Protein AF-A0A9D3VAI2-F1 (afdb_monomer_lite)

Foldseek 3Di:
DDDDDDPPPPPDDDDDDDDFDWDADPNAIDTQAFEWEAEPVRDIDTDDDPGDDPVVVCVLCDPPKDKDWDWDWDWDCDPNDTDTDTHTHYIYIYDD

pLDDT: mean 82.68, std 12.48, range [38.78, 95.5]

Structure (mmCIF, N/CA/C/O backbone):
data_AF-A0A9D3VAI2-F1
#
_entry.id   AF-A0A9D3VAI2-F1
#
loop_
_atom_site.group_PDB
_atom_site.id
_atom_site.type_symbol
_atom_site.label_atom_id
_atom_site.label_alt_id
_atom_site.label_comp_id
_atom_site.label_asym_id
_atom_site.label_entity_id
_atom_site.label_seq_id
_atom_site.pdbx_PDB_ins_code
_atom_site.Cartn_x
_atom_site.Cartn_y
_atom_site.Cartn_z
_atom_site.occupancy
_atom_site.B_iso_or_equiv
_atom_site.auth_seq_id
_atom_site.auth_comp_id
_atom_site.auth_asym_id
_atom_site.auth_atom_id
_atom_site.pdbx_PDB_model_num
ATOM 1 N N . MET A 1 1 ? -17.456 55.998 -7.821 1.00 43.09 1 MET A N 1
ATOM 2 C CA . MET A 1 1 ? -16.683 54.958 -7.109 1.00 43.09 1 MET A CA 1
ATOM 3 C C . MET A 1 1 ? -17.224 53.614 -7.586 1.00 43.09 1 MET A C 1
ATOM 5 O O . MET A 1 1 ? -18.394 53.354 -7.353 1.00 43.09 1 MET A O 1
ATOM 9 N N . LEU A 1 2 ? -16.465 52.848 -8.375 1.00 38.78 2 LEU A N 1
ATOM 10 C CA . LEU A 1 2 ? -16.902 51.539 -8.892 1.00 38.78 2 LEU A CA 1
ATOM 11 C C . LEU A 1 2 ? -16.571 50.445 -7.859 1.00 38.78 2 LEU A C 1
ATOM 13 O O . LEU A 1 2 ? -15.479 50.500 -7.286 1.00 38.78 2 LEU A O 1
ATOM 17 N N . PRO A 1 3 ? -17.460 49.469 -7.597 1.00 45.22 3 PRO A N 1
ATOM 18 C CA . PRO A 1 3 ? -17.153 48.370 -6.689 1.00 45.22 3 PRO A CA 1
ATOM 19 C C . PRO A 1 3 ? -16.098 47.445 -7.311 1.00 45.22 3 PRO A C 1
ATOM 21 O O . PRO A 1 3 ? -16.198 47.060 -8.475 1.00 45.22 3 PRO A O 1
ATOM 24 N N . LYS A 1 4 ? -15.070 47.092 -6.530 1.00 51.50 4 LYS A N 1
ATOM 25 C CA . LYS A 1 4 ? -14.086 46.073 -6.914 1.00 51.50 4 LYS A CA 1
ATOM 26 C C . LYS A 1 4 ? -14.771 44.708 -6.900 1.00 51.50 4 LYS A C 1
ATOM 28 O O . LYS A 1 4 ? -15.261 44.269 -5.864 1.00 51.50 4 LYS A O 1
ATOM 33 N N . GLN A 1 5 ? -14.797 44.054 -8.053 1.00 54.00 5 GLN A N 1
ATOM 34 C CA . GLN A 1 5 ? -15.247 42.679 -8.190 1.00 54.00 5 GLN A CA 1
ATOM 35 C C . GLN A 1 5 ? -14.145 41.770 -7.635 1.00 54.00 5 GLN A C 1
ATOM 37 O O . GLN A 1 5 ? -13.066 41.673 -8.215 1.00 54.00 5 GLN A O 1
ATOM 42 N N . PHE A 1 6 ? -14.382 41.163 -6.472 1.00 55.81 6 PHE A N 1
ATOM 43 C CA . PHE A 1 6 ? -13.490 40.140 -5.938 1.00 55.81 6 PHE A CA 1
ATOM 44 C C . PHE A 1 6 ? -13.666 38.881 -6.789 1.00 55.81 6 PHE A C 1
ATOM 46 O O . PHE A 1 6 ? -14.733 38.272 -6.807 1.00 55.81 6 PHE A O 1
ATOM 53 N N . SER A 1 7 ? -12.639 38.532 -7.556 1.00 56.62 7 SER A N 1
ATOM 54 C CA . SER A 1 7 ? -12.563 37.257 -8.259 1.00 56.62 7 SER A CA 1
ATOM 55 C C . SER A 1 7 ? -12.518 36.128 -7.230 1.00 56.62 7 SER A C 1
ATOM 57 O O . SER A 1 7 ? -11.593 36.088 -6.419 1.00 56.62 7 SER A O 1
ATOM 59 N N . ASN A 1 8 ? -13.494 35.218 -7.271 1.00 55.62 8 ASN A N 1
ATOM 60 C CA . ASN A 1 8 ? -13.442 33.955 -6.538 1.00 55.62 8 ASN A CA 1
ATOM 61 C C . ASN A 1 8 ? -12.245 33.155 -7.058 1.00 55.62 8 ASN A C 1
ATOM 63 O O . ASN A 1 8 ? -12.306 32.563 -8.134 1.00 55.62 8 ASN A O 1
ATOM 67 N N . ILE A 1 9 ? -11.139 33.183 -6.320 1.00 57.66 9 ILE A N 1
ATOM 68 C CA . ILE A 1 9 ? -9.999 32.316 -6.588 1.00 57.66 9 ILE A CA 1
ATOM 69 C C . ILE A 1 9 ? -10.382 30.966 -5.990 1.00 57.66 9 ILE A C 1
ATOM 71 O O . ILE A 1 9 ? -10.392 30.806 -4.773 1.00 57.66 9 ILE A O 1
ATOM 75 N N . THR A 1 10 ? -10.793 30.019 -6.828 1.00 63.12 10 THR A N 1
ATOM 76 C CA . THR A 1 10 ? -10.963 28.632 -6.393 1.00 63.12 10 THR A CA 1
ATOM 77 C C . THR A 1 10 ? -9.577 28.119 -6.019 1.00 63.12 10 THR A C 1
ATOM 79 O O . THR A 1 10 ? -8.755 27.874 -6.903 1.00 63.12 10 THR A O 1
ATOM 82 N N . GLU A 1 11 ? -9.275 28.032 -4.724 1.00 65.56 11 GLU A N 1
ATOM 83 C CA . GLU A 1 11 ? -8.023 27.439 -4.261 1.00 65.56 11 GLU A CA 1
ATOM 84 C C . GLU A 1 11 ? -7.969 25.989 -4.751 1.00 65.56 11 GLU A C 1
ATOM 86 O O . GLU A 1 11 ? -8.857 25.181 -4.473 1.00 65.56 11 GLU A O 1
ATOM 91 N N . ALA A 1 12 ? -6.953 25.666 -5.551 1.00 72.50 12 ALA A N 1
ATOM 92 C CA . ALA A 1 12 ? -6.723 24.303 -5.995 1.00 72.50 12 ALA A CA 1
ATOM 93 C C . ALA A 1 12 ? -6.355 23.464 -4.768 1.00 72.50 12 ALA A C 1
ATOM 95 O O . ALA A 1 12 ? -5.278 23.641 -4.203 1.00 72.50 12 ALA A O 1
ATOM 96 N N . VAL A 1 13 ? -7.249 22.567 -4.348 1.00 74.94 13 VAL A N 1
ATOM 97 C CA . VAL A 1 13 ? -6.961 21.610 -3.275 1.00 74.94 13 VAL A CA 1
ATOM 98 C C . VAL A 1 13 ? -5.864 20.668 -3.781 1.00 74.94 13 VAL A C 1
ATOM 100 O O . VAL A 1 13 ? -6.094 19.966 -4.769 1.00 74.94 13 VAL A O 1
ATOM 103 N N . PRO A 1 14 ? -4.670 20.635 -3.160 1.00 67.31 14 PRO A N 1
ATOM 104 C CA . PRO A 1 14 ? -3.613 19.730 -3.585 1.00 67.31 14 PRO A CA 1
ATOM 105 C C . PRO A 1 14 ? -4.070 18.280 -3.403 1.00 67.31 14 PRO A C 1
ATOM 107 O O . PRO A 1 14 ? -4.276 17.818 -2.283 1.00 67.31 14 PRO A O 1
ATOM 110 N N . SER A 1 15 ? -4.239 17.557 -4.507 1.00 74.25 15 SER A N 1
ATOM 111 C CA . SER A 1 15 ? -4.580 16.135 -4.501 1.00 74.25 15 SER A CA 1
ATOM 112 C C . SER A 1 15 ? -3.325 15.294 -4.727 1.00 74.25 15 SER A C 1
ATOM 114 O O . SER A 1 15 ? -2.654 15.446 -5.749 1.00 74.25 15 SER A O 1
ATOM 116 N N . GLY A 1 16 ? -3.020 14.387 -3.800 1.00 70.62 16 GLY A N 1
ATOM 117 C CA . GLY A 1 16 ? -2.007 13.347 -3.986 1.00 70.62 16 GLY A CA 1
ATOM 118 C C . GLY A 1 16 ? -2.649 12.031 -4.424 1.00 70.62 16 GLY A C 1
ATOM 119 O O . GLY A 1 16 ? -3.708 11.666 -3.921 1.00 70.62 16 GLY A O 1
ATOM 120 N N . SER A 1 17 ? -2.012 11.306 -5.345 1.00 75.19 17 SER A N 1
ATOM 121 C CA . SER A 1 17 ? -2.395 9.933 -5.695 1.00 75.19 17 SER A CA 1
ATOM 122 C C . SER A 1 17 ? -1.340 8.962 -5.175 1.00 75.19 17 SER A C 1
ATOM 124 O O . SER A 1 17 ? -0.144 9.162 -5.392 1.00 75.19 17 SER A O 1
ATOM 126 N N . LEU A 1 18 ? -1.783 7.912 -4.484 1.00 79.62 18 LEU A N 1
ATOM 127 C CA . LEU A 1 18 ? -0.923 6.855 -3.968 1.00 79.62 18 LEU A CA 1
ATOM 128 C C . LEU A 1 18 ? -1.054 5.607 -4.842 1.00 79.62 18 LEU A C 1
ATOM 130 O O . LEU A 1 18 ? -2.117 4.996 -4.907 1.00 79.62 18 LEU A O 1
ATOM 134 N N . SER A 1 19 ? 0.042 5.204 -5.484 1.00 82.56 19 SER A N 1
ATOM 135 C CA . SER A 1 19 ? 0.113 3.945 -6.234 1.00 82.56 19 SER A CA 1
ATOM 136 C C . SER A 1 19 ? 0.720 2.834 -5.378 1.00 82.56 19 SER A C 1
ATOM 138 O O . SER A 1 19 ? 1.862 2.937 -4.929 1.00 82.56 19 SER A O 1
ATOM 140 N N . ILE A 1 20 ? -0.028 1.747 -5.181 1.00 84.62 20 ILE A N 1
ATOM 141 C CA . ILE A 1 20 ? 0.432 0.558 -4.455 1.00 84.62 20 ILE A CA 1
ATOM 142 C C . ILE A 1 20 ? 0.891 -0.476 -5.480 1.00 84.62 20 ILE A C 1
ATOM 144 O O . ILE A 1 20 ? 0.110 -0.945 -6.305 1.00 84.62 20 ILE A O 1
ATOM 148 N N . SER A 1 21 ? 2.176 -0.823 -5.443 1.00 85.25 21 SER A N 1
ATOM 149 C CA . SER A 1 21 ? 2.744 -1.804 -6.372 1.00 85.25 21 SER A CA 1
ATOM 150 C C . SER A 1 21 ? 2.266 -3.226 -6.062 1.00 85.25 21 SER A C 1
ATOM 152 O O . SER A 1 21 ? 1.941 -3.555 -4.921 1.00 85.25 21 SER A O 1
ATOM 154 N N . THR A 1 22 ? 2.278 -4.085 -7.080 1.00 87.75 22 THR A N 1
ATOM 155 C CA . THR A 1 22 ? 1.980 -5.521 -6.969 1.00 87.75 22 THR A CA 1
ATOM 156 C C . THR A 1 22 ? 3.255 -6.318 -7.235 1.00 87.75 22 THR A C 1
ATOM 158 O O . THR A 1 22 ? 4.048 -5.942 -8.096 1.00 87.75 22 THR A O 1
ATOM 161 N N . VAL A 1 23 ? 3.458 -7.408 -6.501 1.00 87.19 23 VAL A N 1
ATOM 162 C CA . VAL A 1 23 ? 4.529 -8.389 -6.716 1.00 87.19 23 VAL A CA 1
ATOM 163 C C . VAL A 1 23 ? 3.887 -9.711 -7.126 1.00 87.19 23 VAL A C 1
ATOM 165 O O . VAL A 1 23 ? 2.868 -10.103 -6.555 1.00 87.19 23 VAL A O 1
ATOM 168 N N . VAL A 1 24 ? 4.473 -10.390 -8.112 1.00 85.62 24 VAL A N 1
ATOM 169 C CA . VAL A 1 24 ? 4.024 -11.703 -8.591 1.00 85.62 24 VAL A CA 1
ATOM 170 C C . VAL A 1 24 ? 5.071 -12.743 -8.208 1.00 85.62 24 VAL A C 1
ATOM 172 O O . VAL A 1 24 ? 6.194 -12.680 -8.699 1.00 85.62 24 VAL A O 1
ATOM 175 N N . ASN A 1 25 ? 4.689 -13.694 -7.355 1.00 80.06 25 ASN A N 1
ATOM 176 C CA . ASN A 1 25 ? 5.516 -14.837 -6.964 1.00 80.06 25 ASN A CA 1
ATOM 177 C C . ASN A 1 25 ? 4.751 -16.121 -7.293 1.00 80.06 25 ASN A C 1
ATOM 179 O O . ASN A 1 25 ? 3.602 -16.239 -6.880 1.00 80.06 25 ASN A O 1
ATOM 183 N N . ASP A 1 26 ? 5.362 -17.066 -8.012 1.00 78.94 26 ASP A N 1
ATOM 184 C CA . ASP A 1 26 ? 4.795 -18.398 -8.294 1.00 78.94 26 ASP A CA 1
ATOM 185 C C . ASP A 1 26 ? 3.318 -18.371 -8.736 1.00 78.94 26 ASP A C 1
ATOM 187 O O . ASP A 1 26 ? 2.472 -19.103 -8.225 1.00 78.94 26 ASP A O 1
ATOM 191 N N . ASN A 1 27 ? 2.994 -17.489 -9.690 1.00 81.75 27 ASN A N 1
ATOM 192 C CA . ASN A 1 27 ? 1.640 -17.255 -10.215 1.00 81.75 27 ASN A CA 1
ATOM 193 C C . ASN A 1 27 ? 0.632 -16.589 -9.253 1.00 81.75 27 ASN A C 1
ATOM 195 O O . ASN A 1 27 ? -0.527 -16.400 -9.622 1.00 81.75 27 ASN A O 1
ATOM 199 N N . ILE A 1 28 ? 1.054 -16.180 -8.056 1.00 81.69 28 ILE A N 1
ATOM 200 C CA . ILE A 1 28 ? 0.233 -15.452 -7.085 1.00 81.69 28 ILE A CA 1
ATOM 201 C C . ILE A 1 28 ? 0.639 -13.975 -7.082 1.00 81.69 28 ILE A C 1
ATOM 203 O O . ILE A 1 28 ? 1.766 -13.611 -6.740 1.00 81.69 28 ILE A O 1
ATOM 207 N N . ALA A 1 29 ? -0.305 -13.106 -7.445 1.00 87.25 29 ALA A N 1
ATOM 208 C CA . ALA A 1 29 ? -0.163 -11.659 -7.321 1.00 87.25 29 ALA A CA 1
ATOM 209 C C . ALA A 1 29 ? -0.543 -11.203 -5.905 1.00 87.25 29 ALA A C 1
ATOM 211 O O . ALA A 1 29 ? -1.554 -11.639 -5.353 1.00 87.25 29 ALA A O 1
ATOM 212 N N . ARG A 1 30 ? 0.256 -10.306 -5.325 1.00 88.38 30 ARG A N 1
ATOM 213 C CA . ARG A 1 30 ? 0.082 -9.781 -3.963 1.00 88.38 30 ARG A CA 1
ATOM 214 C C . ARG A 1 30 ? 0.583 -8.346 -3.865 1.00 88.38 30 ARG A C 1
ATOM 216 O O . ARG A 1 30 ? 1.447 -7.933 -4.634 1.00 88.38 30 ARG A O 1
ATOM 223 N N . TYR A 1 31 ? 0.068 -7.585 -2.906 1.00 90.88 31 TYR A N 1
ATOM 224 C CA . TYR A 1 31 ? 0.559 -6.232 -2.657 1.00 90.88 31 TYR A CA 1
ATOM 225 C C . TYR A 1 31 ? 2.044 -6.240 -2.281 1.00 90.88 31 TYR A C 1
ATOM 227 O O . TYR A 1 31 ? 2.506 -7.078 -1.502 1.00 90.88 31 TYR A O 1
ATOM 235 N N . ALA A 1 32 ? 2.792 -5.299 -2.858 1.00 89.50 32 ALA A N 1
ATOM 236 C CA . ALA A 1 32 ? 4.190 -5.058 -2.517 1.00 89.50 32 ALA A CA 1
ATOM 237 C C . ALA A 1 32 ? 4.327 -4.426 -1.126 1.00 89.50 32 ALA A C 1
ATOM 239 O O . ALA A 1 32 ? 5.295 -4.692 -0.418 1.00 89.50 32 ALA A O 1
ATOM 240 N N . ALA A 1 33 ? 3.360 -3.581 -0.758 1.00 92.38 33 ALA A N 1
ATOM 241 C CA . ALA A 1 33 ? 3.286 -2.963 0.553 1.00 92.38 33 ALA A CA 1
ATOM 242 C C . ALA A 1 33 ? 2.678 -3.932 1.572 1.00 92.38 33 ALA A C 1
ATOM 244 O O . ALA A 1 33 ? 1.737 -4.667 1.269 1.00 92.38 33 ALA A O 1
ATOM 245 N N . GLU A 1 34 ? 3.173 -3.891 2.804 1.00 94.25 34 GLU A N 1
ATOM 246 C CA . GLU A 1 34 ? 2.456 -4.479 3.926 1.00 94.25 34 GLU A CA 1
ATOM 247 C C . GLU A 1 34 ? 1.214 -3.655 4.244 1.00 94.25 34 GLU A C 1
ATOM 249 O O . GLU A 1 34 ? 1.282 -2.432 4.313 1.00 94.25 34 GLU A O 1
ATOM 254 N N . ILE A 1 35 ? 0.092 -4.313 4.500 1.00 94.31 35 ILE A N 1
ATOM 255 C CA . ILE A 1 35 ? -1.151 -3.637 4.866 1.00 94.31 35 ILE A CA 1
ATOM 256 C C . ILE A 1 35 ? -1.481 -4.042 6.295 1.00 94.31 35 ILE A C 1
ATOM 258 O O . ILE A 1 35 ? -1.456 -5.224 6.636 1.00 94.31 35 ILE A O 1
ATOM 262 N N . HIS A 1 36 ? -1.734 -3.055 7.143 1.00 95.50 36 HIS A N 1
ATOM 263 C CA . HIS A 1 36 ? -2.065 -3.238 8.549 1.00 95.50 36 HIS A CA 1
ATOM 264 C C . HIS A 1 36 ? -3.365 -2.506 8.863 1.00 95.50 36 HIS A C 1
ATOM 266 O O . HIS A 1 36 ? -3.625 -1.452 8.287 1.00 95.50 36 HIS A O 1
ATOM 272 N N . GLN A 1 37 ? -4.139 -3.035 9.801 1.00 94.69 37 GLN A N 1
ATOM 273 C CA . GLN A 1 37 ? -5.291 -2.362 10.386 1.00 94.69 37 GLN A CA 1
ATOM 274 C C . GLN A 1 37 ? -4.972 -2.012 11.832 1.00 94.69 37 GLN A C 1
ATOM 276 O O . GLN A 1 37 ? -4.467 -2.858 12.569 1.00 94.69 37 GLN A O 1
ATOM 281 N N . LYS A 1 38 ? -5.216 -0.763 12.214 1.00 94.94 38 LYS A N 1
ATOM 282 C CA . LYS A 1 38 ? -4.959 -0.240 13.549 1.00 94.94 38 LYS A CA 1
ATOM 283 C C . LYS A 1 38 ? -6.276 0.136 14.204 1.00 94.94 38 LYS A C 1
ATOM 285 O O . LYS A 1 38 ? -6.997 0.969 13.667 1.00 94.94 38 LYS A O 1
ATOM 290 N N . ASP A 1 39 ? -6.556 -0.479 15.344 1.00 90.44 39 ASP A N 1
ATOM 291 C CA . ASP A 1 39 ? -7.739 -0.166 16.140 1.00 90.44 39 ASP A CA 1
ATOM 292 C C . ASP A 1 39 ? -7.543 1.101 16.991 1.00 90.44 39 ASP A C 1
ATOM 294 O O . ASP A 1 39 ? -6.440 1.651 17.108 1.00 90.44 39 ASP A O 1
ATOM 298 N N . SER A 1 40 ? -8.621 1.543 17.637 1.00 88.12 40 SER A N 1
ATOM 299 C CA . SER A 1 40 ? -8.623 2.693 18.545 1.00 88.12 40 SER A CA 1
ATOM 300 C C . SER A 1 40 ? -7.735 2.518 19.787 1.00 88.12 40 SER A C 1
ATOM 302 O O . SER A 1 40 ? -7.341 3.513 20.396 1.00 88.12 40 SER A O 1
ATOM 304 N N . SER A 1 41 ? -7.337 1.286 20.141 1.00 89.88 41 SER A N 1
ATOM 305 C CA . SER A 1 41 ? -6.336 1.033 21.194 1.00 89.88 41 SER A CA 1
ATOM 306 C C . SER A 1 41 ? -4.904 1.328 20.733 1.00 89.88 41 SER A C 1
ATOM 308 O O . SER A 1 41 ? -3.971 1.376 21.536 1.00 89.88 41 SER A O 1
ATOM 310 N N . GLY A 1 42 ? -4.721 1.539 19.430 1.00 88.00 42 GLY A N 1
ATOM 311 C CA . GLY A 1 42 ? -3.436 1.755 18.792 1.00 88.00 42 GLY A CA 1
ATOM 312 C C . GLY A 1 42 ? -2.738 0.470 18.354 1.00 88.00 42 GLY A C 1
ATOM 313 O O . GLY A 1 42 ? -1.618 0.544 17.836 1.00 88.00 42 GLY A O 1
ATOM 314 N N . THR A 1 43 ? -3.383 -0.686 18.517 1.00 92.44 43 THR A N 1
ATOM 315 C CA . THR A 1 43 ? -2.830 -1.985 18.141 1.00 92.44 43 THR A CA 1
ATOM 316 C C . THR A 1 43 ? -2.970 -2.180 16.639 1.00 92.44 43 THR A C 1
ATOM 318 O O . THR A 1 43 ? -4.074 -2.167 16.106 1.00 92.44 43 THR A O 1
ATOM 321 N N . ALA A 1 44 ? -1.841 -2.370 15.949 1.00 93.50 44 ALA A N 1
ATOM 322 C CA . ALA A 1 44 ? -1.813 -2.618 14.511 1.00 93.50 44 ALA A CA 1
ATOM 323 C C . ALA A 1 44 ? -1.614 -4.109 14.207 1.00 93.50 44 ALA A C 1
ATOM 325 O O . ALA A 1 44 ? -0.622 -4.706 14.628 1.00 93.50 44 ALA A O 1
ATOM 326 N N . GLN A 1 45 ? -2.528 -4.691 13.436 1.00 95.00 45 GLN A N 1
ATOM 327 C CA . GLN A 1 45 ? -2.471 -6.076 12.980 1.00 95.00 45 GLN A CA 1
ATOM 328 C C . GLN A 1 45 ? -2.245 -6.133 11.474 1.00 95.00 45 GLN A C 1
ATOM 330 O O . GLN A 1 45 ? -2.878 -5.410 10.706 1.00 95.00 45 GLN A O 1
ATOM 335 N N . LYS A 1 46 ? -1.346 -7.016 11.037 1.00 94.88 46 LYS A N 1
ATOM 336 C CA . LYS A 1 46 ? -1.065 -7.217 9.615 1.00 94.88 46 LYS A CA 1
ATOM 337 C C . LYS A 1 46 ? -2.223 -7.961 8.952 1.00 94.88 46 LYS A C 1
ATOM 339 O O . LYS A 1 46 ? -2.560 -9.066 9.367 1.00 94.88 46 LYS A O 1
ATOM 344 N N . LEU A 1 47 ? -2.769 -7.388 7.885 1.00 92.06 47 LEU A N 1
ATOM 345 C CA . LEU A 1 47 ? -3.777 -8.031 7.052 1.00 92.06 47 LEU A CA 1
ATOM 346 C C . LEU A 1 47 ? -3.097 -8.943 6.028 1.00 92.06 47 LEU A C 1
ATOM 348 O O . LEU A 1 47 ? -2.163 -8.539 5.327 1.00 92.06 47 LEU A O 1
ATOM 352 N N . ILE A 1 48 ? -3.563 -10.189 5.949 1.00 88.25 48 ILE A N 1
ATOM 353 C CA . ILE A 1 48 ? -3.066 -11.184 4.999 1.00 88.25 48 ILE A CA 1
ATOM 354 C C . ILE A 1 48 ? -4.131 -11.418 3.938 1.00 88.25 48 ILE A C 1
ATOM 356 O O . ILE A 1 48 ? -5.141 -12.071 4.181 1.00 88.25 48 ILE A O 1
ATOM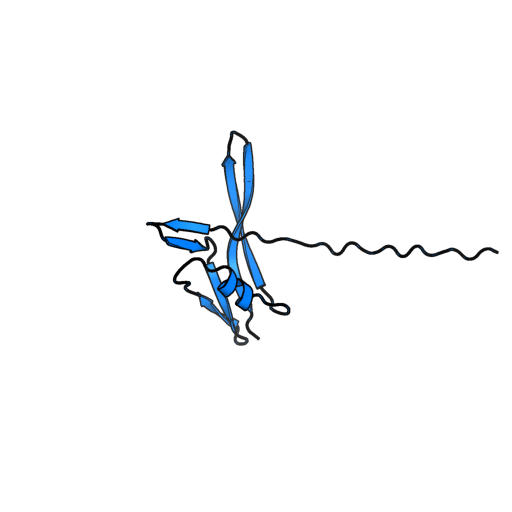 360 N N . PHE A 1 49 ? -3.868 -10.899 2.745 1.00 84.12 49 PHE A N 1
ATOM 361 C CA . PHE A 1 49 ? -4.705 -11.120 1.575 1.00 84.12 49 PHE A CA 1
ATOM 362 C C . PHE A 1 49 ? -4.320 -12.449 0.924 1.00 84.12 49 PHE A C 1
ATOM 364 O O . PHE A 1 49 ? -3.138 -12.719 0.695 1.00 84.12 49 PHE A O 1
ATOM 37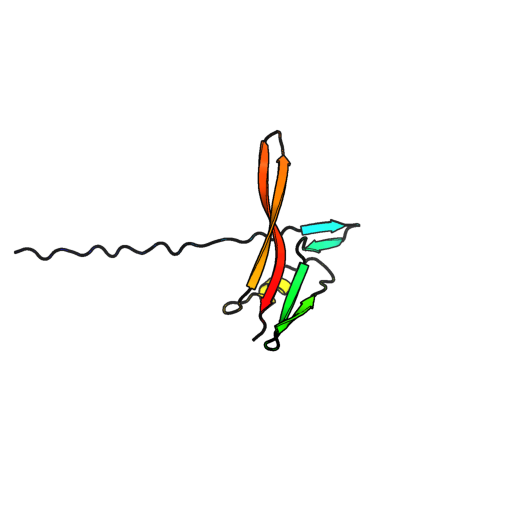1 N N . SER A 1 50 ? -5.314 -13.280 0.612 1.00 80.94 50 SER A N 1
ATOM 372 C CA . SER A 1 50 ? -5.100 -14.569 -0.069 1.00 80.94 50 SER A CA 1
ATOM 373 C C . SER A 1 50 ? -4.667 -14.402 -1.532 1.00 80.94 50 SER A C 1
ATOM 375 O O . SER A 1 50 ? -3.995 -15.268 -2.090 1.00 80.94 50 SER A O 1
ATOM 377 N N . LYS A 1 51 ? -5.036 -13.273 -2.142 1.00 83.12 51 LYS A N 1
ATOM 378 C CA . LYS A 1 51 ? -4.736 -12.866 -3.517 1.00 83.12 51 LYS A CA 1
ATOM 379 C C . LYS A 1 51 ? -4.739 -11.341 -3.603 1.00 83.12 51 LYS A C 1
ATOM 381 O O . LYS A 1 51 ? -5.232 -10.665 -2.706 1.00 83.12 51 LYS A O 1
ATOM 386 N N . PHE A 1 52 ? -4.237 -10.792 -4.700 1.00 86.81 52 PHE A N 1
ATOM 387 C CA . PHE A 1 52 ? -4.467 -9.390 -5.029 1.00 86.81 52 PHE A CA 1
ATOM 388 C C . PHE A 1 52 ? -5.965 -9.141 -5.273 1.00 86.81 52 PHE A C 1
ATOM 390 O O . PHE A 1 52 ? -6.547 -9.732 -6.185 1.00 86.81 52 PHE A O 1
ATOM 397 N N . ASP A 1 53 ? -6.573 -8.264 -4.472 1.00 87.81 53 ASP A N 1
ATOM 398 C CA . ASP A 1 53 ? -7.981 -7.882 -4.585 1.00 87.81 53 ASP A CA 1
ATOM 399 C C . ASP A 1 53 ? -8.159 -6.387 -4.275 1.00 87.81 53 ASP A C 1
ATOM 401 O O . ASP A 1 53 ? -8.292 -5.957 -3.128 1.00 87.81 53 ASP A O 1
ATOM 405 N N . ALA A 1 54 ? -8.129 -5.570 -5.332 1.00 87.25 54 ALA A N 1
ATOM 406 C CA . ALA A 1 54 ? -8.259 -4.119 -5.216 1.00 87.25 54 ALA A CA 1
ATOM 407 C C . ALA A 1 54 ? -9.615 -3.679 -4.652 1.00 87.25 54 ALA A C 1
ATOM 409 O O . ALA A 1 54 ? -9.696 -2.607 -4.055 1.00 87.25 54 ALA A O 1
ATOM 410 N N . THR A 1 55 ? -10.664 -4.487 -4.820 1.00 89.69 55 THR A N 1
ATOM 411 C CA . THR A 1 55 ? -11.986 -4.192 -4.266 1.00 89.69 55 THR A CA 1
ATOM 412 C C . THR A 1 55 ? -11.991 -4.411 -2.758 1.00 89.69 55 THR A C 1
ATOM 414 O O . THR A 1 55 ? -12.484 -3.551 -2.033 1.00 89.69 55 THR A O 1
ATOM 417 N N . GLU A 1 56 ? -11.389 -5.501 -2.276 1.00 89.56 56 GLU A N 1
ATOM 418 C CA . GLU A 1 56 ? -11.235 -5.756 -0.839 1.00 89.56 56 GLU A CA 1
ATOM 419 C C . GLU A 1 56 ? -10.452 -4.629 -0.156 1.00 89.56 56 GLU A C 1
ATOM 421 O O . GLU A 1 56 ? -10.920 -4.062 0.831 1.00 89.56 56 GLU A O 1
ATOM 426 N N . LEU A 1 57 ? -9.311 -4.230 -0.728 1.00 89.50 57 LEU A N 1
ATOM 427 C CA . LEU A 1 57 ? -8.544 -3.104 -0.199 1.00 89.50 57 LEU A CA 1
ATOM 428 C C . LEU A 1 57 ? -9.322 -1.783 -0.284 1.00 89.50 57 LEU A C 1
ATOM 430 O O . LEU A 1 57 ? -9.305 -1.009 0.668 1.00 89.50 57 LEU A O 1
ATOM 434 N N . GLY A 1 58 ? -10.022 -1.537 -1.394 1.00 88.88 58 GLY A N 1
ATOM 435 C CA . GLY A 1 58 ? -10.847 -0.344 -1.599 1.00 88.88 58 GLY A CA 1
ATOM 436 C C . GLY A 1 58 ? -11.944 -0.185 -0.545 1.00 88.88 58 GLY A C 1
ATOM 437 O O . GLY A 1 58 ? -12.174 0.922 -0.063 1.00 88.88 58 GLY A O 1
ATOM 438 N N . ASN A 1 59 ? -12.566 -1.291 -0.131 1.00 88.56 59 ASN A N 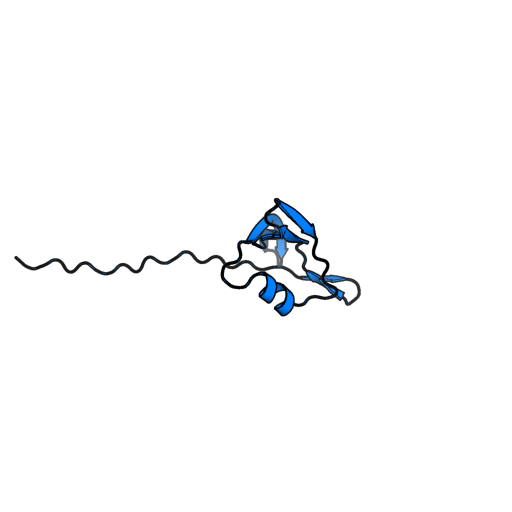1
ATOM 439 C CA . ASN A 1 59 ? -13.573 -1.294 0.929 1.00 88.56 59 ASN A CA 1
ATOM 440 C C . ASN A 1 59 ? -12.985 -0.919 2.298 1.00 88.56 59 ASN A C 1
ATOM 442 O O . ASN A 1 59 ? -13.679 -0.308 3.104 1.00 88.56 59 ASN A O 1
ATOM 446 N N . LEU A 1 60 ? -11.714 -1.245 2.558 1.00 88.44 60 LEU A N 1
ATOM 447 C CA . LEU A 1 60 ? -11.037 -0.889 3.812 1.00 88.44 60 LEU A CA 1
ATOM 448 C C . LEU A 1 60 ? -10.654 0.595 3.884 1.00 88.44 60 LEU A C 1
ATOM 450 O O . LEU A 1 60 ? -10.534 1.138 4.975 1.00 88.44 60 LEU A O 1
ATOM 454 N N . ILE A 1 61 ? -10.459 1.249 2.736 1.00 87.31 61 ILE A N 1
ATOM 455 C CA . ILE A 1 61 ? -10.061 2.665 2.633 1.00 87.31 61 ILE A CA 1
ATOM 456 C C . ILE A 1 61 ? -11.215 3.564 2.170 1.00 87.31 61 ILE A C 1
ATOM 458 O O . ILE A 1 61 ? -10.987 4.622 1.580 1.00 87.31 61 ILE A O 1
ATOM 462 N N . SER A 1 62 ? -12.461 3.135 2.400 1.00 82.50 62 SER A N 1
ATOM 463 C CA . SER A 1 62 ? -13.648 3.906 2.027 1.00 82.50 62 SER A CA 1
ATOM 464 C C . SER A 1 62 ? -13.641 5.308 2.652 1.00 82.50 62 SER A C 1
ATOM 466 O O . SER A 1 62 ? -12.971 5.553 3.656 1.00 82.50 62 SER A O 1
ATOM 468 N N . GLY A 1 63 ? -14.383 6.245 2.054 1.00 79.94 63 GLY A N 1
ATOM 469 C CA . GLY A 1 63 ? -14.356 7.654 2.454 1.00 79.94 63 GLY A CA 1
ATOM 470 C C . GLY A 1 63 ? -14.561 7.863 3.960 1.00 79.94 63 GLY A C 1
ATOM 471 O O . GLY A 1 63 ? -15.491 7.314 4.541 1.00 79.94 63 GLY A O 1
ATOM 472 N N . GLY A 1 64 ? -13.692 8.675 4.567 1.00 81.88 64 GLY A N 1
ATOM 473 C CA . GLY A 1 64 ? -13.690 8.957 6.008 1.00 81.88 64 GLY A CA 1
ATOM 474 C C . GLY A 1 64 ? -12.610 8.215 6.799 1.00 81.88 64 GLY A C 1
ATOM 475 O O . GLY A 1 64 ? -12.318 8.622 7.915 1.00 81.88 64 GLY A O 1
ATOM 476 N N . ILE A 1 65 ? -11.971 7.195 6.216 1.00 88.25 65 ILE A N 1
ATOM 477 C CA . ILE A 1 65 ? -10.909 6.427 6.873 1.00 88.25 65 ILE A CA 1
ATOM 478 C C . ILE A 1 65 ? -9.543 7.100 6.716 1.00 88.25 65 ILE A C 1
ATOM 480 O O . ILE A 1 65 ? -9.135 7.481 5.615 1.00 88.25 65 ILE A O 1
ATOM 484 N N . PHE A 1 66 ? -8.803 7.195 7.821 1.00 89.81 66 PHE A N 1
ATOM 485 C CA . PHE A 1 66 ? -7.415 7.644 7.811 1.00 89.81 66 PHE A CA 1
ATOM 486 C C . PHE A 1 66 ? -6.471 6.497 7.447 1.00 89.81 66 PHE A C 1
ATOM 488 O O . PHE A 1 66 ? -6.633 5.358 7.892 1.00 89.81 66 PHE A O 1
ATOM 495 N N . VAL A 1 67 ? -5.450 6.807 6.647 1.00 91.56 67 VAL A N 1
ATOM 496 C CA . VAL A 1 67 ? -4.411 5.852 6.251 1.00 91.56 67 VAL A CA 1
ATOM 497 C C . VAL A 1 67 ? -3.042 6.498 6.410 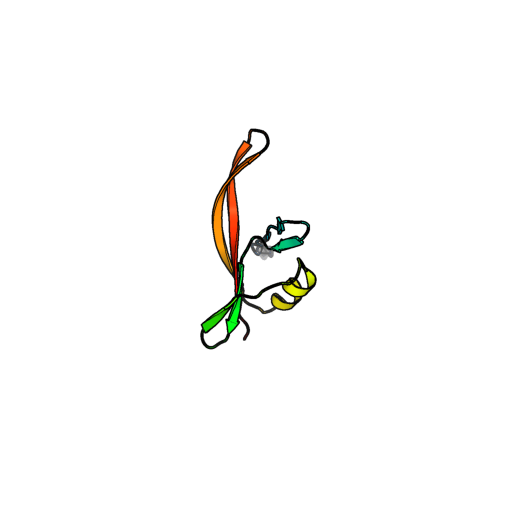1.00 91.56 67 VAL A C 1
ATOM 499 O O . VAL A 1 67 ? -2.757 7.508 5.769 1.00 91.56 67 VAL A O 1
ATOM 502 N N . ASP A 1 68 ? -2.171 5.879 7.206 1.00 92.56 68 ASP A N 1
ATOM 503 C CA . ASP A 1 68 ? -0.751 6.228 7.222 1.00 92.56 68 ASP A CA 1
ATOM 504 C C . ASP A 1 68 ? -0.020 5.439 6.134 1.00 92.56 68 ASP A C 1
ATOM 506 O O . ASP A 1 68 ? -0.141 4.213 6.053 1.00 92.56 68 ASP A O 1
ATOM 510 N N . ALA A 1 69 ? 0.788 6.127 5.328 1.00 92.00 69 ALA A N 1
ATOM 511 C CA . ALA A 1 69 ? 1.625 5.511 4.306 1.00 92.00 69 ALA A CA 1
ATOM 512 C C . ALA A 1 69 ? 3.112 5.721 4.609 1.00 92.00 69 ALA A C 1
ATOM 514 O O . ALA A 1 69 ? 3.580 6.842 4.797 1.00 92.00 69 ALA A O 1
ATOM 515 N N . PHE A 1 70 ? 3.864 4.622 4.622 1.00 92.75 70 PHE A N 1
ATOM 516 C CA . PHE A 1 70 ? 5.306 4.611 4.843 1.00 92.75 70 PHE A CA 1
ATOM 517 C C . PHE A 1 70 ? 6.008 4.339 3.525 1.00 92.75 70 PHE A C 1
ATOM 519 O O . PHE A 1 70 ? 5.792 3.300 2.888 1.00 92.75 70 PHE A O 1
ATOM 526 N N . PHE A 1 71 ? 6.874 5.267 3.140 1.00 90.88 71 PHE A N 1
ATOM 527 C CA . PHE A 1 71 ? 7.575 5.220 1.871 1.00 90.88 71 PHE A CA 1
ATOM 528 C C . PHE A 1 71 ? 9.064 4.951 2.055 1.00 90.88 71 PHE A C 1
ATOM 530 O O . PHE A 1 71 ? 9.676 5.425 3.010 1.00 90.88 71 PHE A O 1
ATOM 537 N N . SER A 1 72 ? 9.655 4.243 1.097 1.00 89.44 72 SER A N 1
ATOM 538 C CA . SER A 1 72 ? 11.098 4.248 0.872 1.00 89.44 72 SER A CA 1
ATOM 539 C C . SER A 1 72 ? 11.428 4.988 -0.418 1.00 89.44 72 SER A C 1
ATOM 541 O O . SER A 1 72 ? 10.606 5.093 -1.334 1.00 89.44 72 SER A O 1
ATOM 543 N N . LEU A 1 73 ? 12.657 5.489 -0.483 1.00 89.44 73 LEU A N 1
ATOM 544 C CA . LEU A 1 73 ? 13.267 5.926 -1.727 1.00 89.44 73 LEU A CA 1
ATOM 545 C C . LEU A 1 73 ? 13.985 4.721 -2.325 1.00 89.44 73 LEU A C 1
ATOM 547 O O . LEU A 1 73 ? 14.989 4.267 -1.780 1.00 89.44 73 LEU A O 1
ATOM 551 N N . ASP A 1 74 ? 13.458 4.212 -3.431 1.00 85.25 74 ASP A N 1
ATOM 552 C CA . ASP A 1 74 ? 14.111 3.156 -4.195 1.00 85.25 74 ASP A CA 1
ATOM 553 C C . ASP A 1 74 ? 14.731 3.790 -5.441 1.00 85.25 74 ASP A C 1
ATOM 555 O O . ASP A 1 74 ? 14.106 4.621 -6.111 1.00 85.25 74 ASP A O 1
ATOM 559 N N . THR A 1 75 ? 15.952 3.385 -5.779 1.00 86.44 75 THR A N 1
ATOM 560 C CA . THR A 1 75 ? 16.495 3.686 -7.099 1.00 86.44 75 THR A CA 1
ATOM 561 C C . THR A 1 75 ? 15.789 2.821 -8.136 1.00 86.44 75 THR A C 1
ATOM 563 O O . THR A 1 75 ? 15.416 1.672 -7.882 1.00 86.44 75 THR A O 1
ATOM 566 N N . TYR A 1 76 ? 15.564 3.380 -9.316 1.00 80.62 76 TYR A N 1
ATOM 567 C CA . TYR A 1 76 ? 15.169 2.608 -10.482 1.00 80.62 76 TYR A CA 1
ATOM 568 C C . TYR A 1 76 ? 16.138 2.920 -11.610 1.00 80.62 76 TYR A C 1
ATOM 570 O O . TYR A 1 76 ? 16.552 4.063 -11.766 1.00 80.62 76 TYR A O 1
ATOM 578 N N . ASP A 1 77 ? 16.497 1.895 -12.371 1.00 80.69 77 ASP A N 1
ATOM 579 C CA . ASP A 1 77 ? 17.252 2.019 -13.611 1.00 80.69 77 ASP A CA 1
ATOM 580 C C . ASP A 1 77 ? 16.410 1.357 -14.698 1.00 80.69 77 ASP A C 1
ATOM 582 O O . ASP A 1 77 ? 16.407 0.135 -14.864 1.00 80.69 77 ASP A O 1
ATOM 586 N N . TYR A 1 78 ? 15.562 2.162 -15.337 1.00 78.69 78 TYR A N 1
ATOM 587 C CA . TYR A 1 78 ? 14.684 1.699 -16.403 1.00 78.69 78 TYR A CA 1
ATOM 588 C C . TYR A 1 78 ? 15.041 2.428 -17.692 1.00 78.69 78 TYR A C 1
ATOM 590 O O . TYR A 1 78 ? 15.007 3.654 -17.739 1.00 78.69 78 TYR A O 1
ATOM 598 N N . GLN A 1 79 ? 15.375 1.668 -18.740 1.00 81.88 79 GLN A N 1
ATOM 599 C CA . GLN A 1 79 ? 15.701 2.195 -20.074 1.00 81.88 79 GLN A CA 1
ATOM 600 C C . GLN A 1 79 ? 16.768 3.310 -20.066 1.00 81.88 79 GLN A C 1
ATOM 602 O O . GLN A 1 79 ? 16.639 4.292 -20.789 1.00 81.88 79 GLN A O 1
ATOM 607 N N . GLN A 1 80 ? 17.830 3.155 -19.266 1.00 75.31 80 GLN A N 1
ATOM 608 C CA . GLN A 1 80 ? 18.911 4.144 -19.092 1.00 75.31 80 GLN A CA 1
ATOM 609 C C . GLN A 1 80 ? 18.496 5.453 -18.396 1.00 75.31 80 GLN A C 1
ATOM 611 O O . GLN A 1 80 ? 19.277 6.402 -18.361 1.00 75.31 80 GLN A O 1
ATOM 616 N N . ASN A 1 81 ? 17.298 5.520 -17.812 1.00 77.31 81 ASN A N 1
ATOM 617 C CA . ASN A 1 81 ? 16.898 6.618 -16.944 1.00 77.31 81 ASN A CA 1
ATOM 618 C C . ASN A 1 81 ? 17.004 6.162 -15.485 1.00 77.31 81 ASN A C 1
ATOM 620 O O . ASN A 1 81 ? 16.068 5.577 -14.932 1.00 77.31 81 ASN A O 1
ATOM 624 N N . ALA A 1 82 ? 18.172 6.397 -14.885 1.00 84.06 82 ALA A N 1
ATOM 625 C CA . ALA A 1 82 ? 18.382 6.167 -13.466 1.00 84.06 82 ALA A CA 1
ATOM 626 C C . ALA A 1 82 ? 17.727 7.294 -12.658 1.00 84.06 82 ALA A C 1
ATOM 628 O O . ALA A 1 82 ? 17.965 8.476 -12.906 1.00 84.06 82 ALA A O 1
ATOM 629 N N . GLY A 1 83 ? 16.913 6.939 -11.670 1.00 86.19 83 GLY A N 1
ATOM 630 C CA . GLY A 1 83 ? 16.224 7.917 -10.841 1.00 86.19 83 GLY A CA 1
ATOM 631 C C . GLY A 1 83 ? 15.833 7.377 -9.477 1.00 86.19 83 GLY A C 1
ATOM 632 O O . GLY A 1 83 ? 16.082 6.221 -9.140 1.00 86.19 83 GLY A O 1
ATOM 633 N N . ILE A 1 84 ? 15.200 8.240 -8.687 1.00 87.19 84 ILE A N 1
ATOM 634 C CA . ILE A 1 84 ? 14.625 7.890 -7.391 1.00 87.19 84 ILE A CA 1
ATOM 635 C C . ILE A 1 84 ? 13.111 7.849 -7.555 1.00 87.19 84 ILE A C 1
ATOM 637 O O . ILE A 1 84 ? 12.515 8.772 -8.111 1.00 87.19 84 ILE A O 1
ATOM 641 N N . ARG A 1 85 ? 12.483 6.784 -7.063 1.00 85.31 85 ARG A N 1
ATOM 642 C CA . ARG A 1 85 ? 11.029 6.676 -6.958 1.00 85.31 85 ARG A CA 1
ATOM 643 C C . ARG A 1 85 ? 10.623 6.501 -5.504 1.00 85.31 85 ARG A C 1
ATOM 645 O O . ARG A 1 85 ? 11.307 5.838 -4.726 1.00 85.31 85 ARG A O 1
ATOM 652 N N . LEU A 1 86 ? 9.482 7.080 -5.161 1.00 87.38 86 LEU A N 1
ATOM 653 C CA . LEU A 1 86 ? 8.855 6.882 -3.867 1.00 87.38 86 LEU A CA 1
ATOM 654 C C . LEU A 1 86 ? 8.030 5.590 -3.917 1.00 87.38 86 LEU A C 1
ATOM 656 O O . LEU A 1 86 ? 7.140 5.458 -4.756 1.00 87.38 86 LEU A O 1
ATOM 660 N N . VAL A 1 87 ? 8.333 4.629 -3.048 1.00 87.44 87 VAL A N 1
ATOM 661 C CA . VAL A 1 87 ? 7.665 3.321 -3.025 1.00 87.44 87 VAL A CA 1
ATOM 662 C C . VAL A 1 87 ? 6.984 3.127 -1.685 1.00 87.44 87 VAL A C 1
ATOM 664 O O . VAL A 1 87 ? 7.639 3.140 -0.647 1.00 87.44 87 VAL A O 1
ATOM 667 N N . ALA A 1 88 ? 5.671 2.908 -1.696 1.00 91.75 88 ALA A N 1
ATOM 668 C CA . ALA A 1 88 ? 4.943 2.539 -0.490 1.00 91.75 88 ALA A CA 1
ATOM 669 C C . ALA A 1 88 ? 5.362 1.132 -0.043 1.00 91.75 88 ALA A C 1
ATOM 671 O O . ALA A 1 88 ? 5.209 0.163 -0.790 1.00 91.75 88 ALA A O 1
ATOM 672 N N . LYS A 1 89 ? 5.896 1.021 1.174 1.00 92.62 89 LYS A N 1
ATOM 673 C CA . LYS A 1 89 ? 6.302 -0.255 1.783 1.00 92.62 89 LYS A CA 1
ATOM 674 C C . LYS A 1 89 ? 5.319 -0.727 2.844 1.00 92.62 89 LYS A C 1
ATOM 676 O O . LYS A 1 89 ? 5.218 -1.929 3.068 1.00 92.62 89 LYS A O 1
ATOM 681 N N . LYS A 1 90 ? 4.584 0.190 3.477 1.00 94.69 90 LYS A N 1
ATOM 682 C CA . LYS A 1 90 ? 3.565 -0.141 4.475 1.00 94.69 90 LYS A CA 1
ATOM 683 C C . LYS A 1 90 ? 2.410 0.854 4.449 1.00 94.69 90 LYS A C 1
ATOM 685 O O . LYS A 1 90 ? 2.639 2.052 4.308 1.00 94.69 90 LYS A O 1
ATOM 690 N N . LEU A 1 91 ? 1.201 0.339 4.637 1.00 94.56 91 LEU A N 1
ATOM 691 C CA . LEU A 1 91 ? -0.023 1.091 4.878 1.00 94.56 91 LEU A CA 1
ATOM 692 C C . LEU A 1 91 ? -0.605 0.684 6.229 1.00 94.56 91 LEU A C 1
ATOM 694 O O . LEU A 1 91 ? -0.635 -0.505 6.552 1.00 94.56 91 LEU A O 1
ATOM 698 N N . VAL A 1 92 ? -1.054 1.662 7.009 1.00 95.38 92 VAL A N 1
ATOM 699 C CA . VAL A 1 92 ? -1.788 1.444 8.259 1.00 95.38 92 VAL A CA 1
ATOM 700 C C . VAL A 1 92 ? -3.142 2.115 8.128 1.00 95.38 92 VAL A C 1
ATOM 702 O O . VAL A 1 92 ? -3.222 3.336 8.063 1.00 95.38 92 VAL A O 1
ATOM 705 N N . ILE A 1 93 ? -4.186 1.302 8.057 1.00 94.56 93 ILE A N 1
ATOM 706 C CA . ILE A 1 93 ? -5.577 1.728 7.946 1.00 94.56 93 ILE A CA 1
ATOM 707 C C . ILE A 1 93 ? -6.124 1.869 9.362 1.00 94.56 93 ILE A C 1
ATOM 709 O O . ILE A 1 93 ? -6.066 0.912 10.135 1.00 94.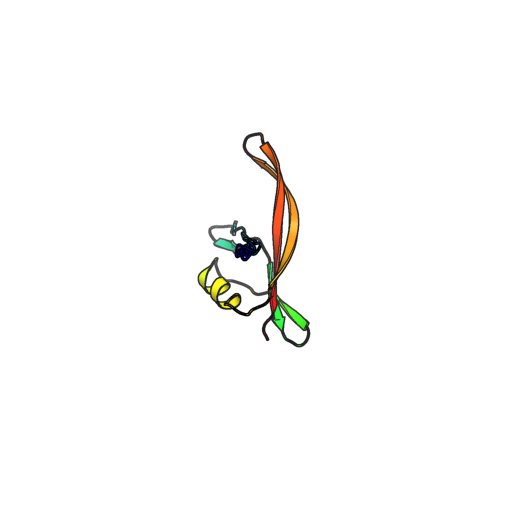56 93 ILE A O 1
ATOM 713 N N . HIS A 1 94 ? -6.626 3.047 9.712 1.00 93.31 94 HIS A N 1
ATOM 714 C CA . HIS A 1 94 ? -7.207 3.294 11.029 1.00 93.31 94 HIS A CA 1
ATOM 715 C C . HIS A 1 94 ? -8.670 2.864 11.003 1.00 93.31 94 HIS A C 1
ATOM 717 O O . HIS A 1 94 ? -9.471 3.430 10.267 1.00 93.31 94 HIS A O 1
ATOM 723 N N . SER A 1 95 ? -9.003 1.821 11.757 1.00 83.50 95 SER A N 1
ATOM 724 C CA . SER A 1 95 ? -10.392 1.448 12.008 1.00 83.50 95 SER A CA 1
ATOM 725 C C . SER A 1 95 ? -10.851 2.160 13.270 1.00 83.50 95 SER A C 1
ATOM 727 O O . SER A 1 95 ? -10.308 1.881 14.344 1.00 83.50 95 SER A O 1
ATOM 729 N N . ASP A 1 96 ? -11.806 3.071 13.113 1.00 68.25 96 ASP A N 1
ATOM 730 C CA . ASP A 1 96 ? -12.475 3.755 14.223 1.00 68.25 96 ASP A CA 1
ATOM 731 C C . ASP A 1 96 ? -13.169 2.766 15.179 1.00 68.25 96 ASP A C 1
ATOM 733 O O . ASP A 1 96 ? -13.795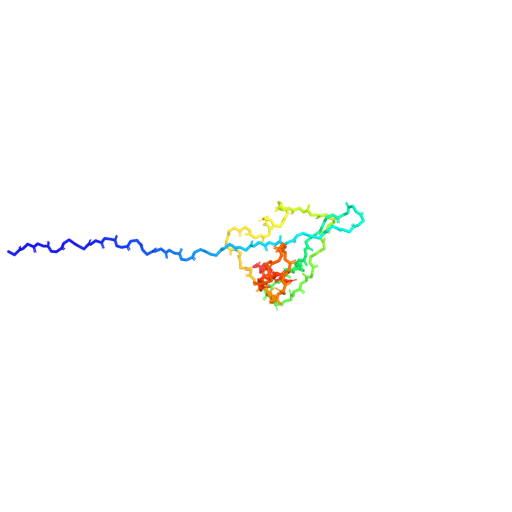 1.793 14.690 1.00 68.25 96 ASP A O 1
#

Sequence (96 aa):
MLPKQFSNITEAVPSGSLSISTVVNDNIARYAAEIHQKDSSGTAQKLIFSKFDATELGNLISGGIFVDAFFSLDTYDYQQNAGIRLVAKKLVIHSD

Radius of gyration: 19.77 Å; chains: 1; bounding box: 36×73×41 Å

Secondary structure (DSSP, 8-state):
-PPP-------------PPPPEEEETTEEEESSEEEEE-TT--EEE---SS--HHHHHHHT-TT--EEEEEEEEEEEETTEEEEEEEEEEEEEE--

Organism: NCBI:txid47602